Protein AF-A0AAW8QDM2-F1 (afdb_monomer_lite)

Radius of gyration: 16.25 Å; chains: 1; bounding box: 46×28×43 Å

Secondary structure (DSSP, 8-state):
----SS-HHHHHHHHHHHHHHHHHHHHHHHHHHHHTTT--S-S-HHHHHHHHHHHHHHHHHHHHHGGGT-TTGGGGHHHHHHHHHHHHHHHHH-

pLDDT: mean 88.69, std 10.38, range [50.34, 98.25]

Structure (mmCIF, N/CA/C/O backbone):
data_AF-A0AAW8QDM2-F1
#
_entry.id   AF-A0AAW8QDM2-F1
#
loop_
_atom_site.group_PDB
_atom_site.id
_atom_site.type_symbol
_atom_site.label_atom_id
_atom_site.label_alt_id
_atom_site.label_comp_id
_atom_site.label_asym_id
_atom_site.label_entity_id
_atom_site.label_seq_id
_atom_site.pdbx_PDB_ins_code
_atom_site.Cartn_x
_atom_site.Cartn_y
_atom_site.Cartn_z
_atom_site.occupancy
_atom_site.B_iso_or_equiv
_atom_site.auth_seq_id
_atom_site.auth_comp_id
_atom_site.auth_asym_id
_atom_site.auth_atom_id
_atom_site.pdbx_PDB_model_num
ATOM 1 N N . MET A 1 1 ? 31.108 -16.265 -14.778 1.00 50.34 1 MET A N 1
ATOM 2 C CA . MET A 1 1 ? 30.092 -15.288 -14.329 1.00 50.34 1 MET A CA 1
ATOM 3 C C . MET A 1 1 ? 29.281 -16.016 -13.268 1.00 50.34 1 MET A C 1
ATOM 5 O O . MET A 1 1 ? 28.939 -17.157 -13.530 1.00 50.34 1 MET A O 1
ATOM 9 N N . LYS A 1 2 ? 29.141 -15.494 -12.042 1.00 59.25 2 LYS A N 1
ATOM 10 C CA . LYS A 1 2 ? 28.335 -16.184 -11.018 1.00 59.25 2 LYS A CA 1
ATOM 11 C C . LYS A 1 2 ? 26.879 -16.154 -11.480 1.00 59.25 2 LYS A C 1
ATOM 13 O O . LYS A 1 2 ? 26.381 -15.067 -11.757 1.00 59.25 2 LYS A O 1
ATOM 18 N N . ASP A 1 3 ? 26.241 -17.314 -11.560 1.00 70.69 3 ASP A N 1
ATOM 19 C CA . ASP A 1 3 ? 24.803 -17.422 -11.793 1.00 70.69 3 ASP A CA 1
ATOM 20 C C . ASP A 1 3 ? 24.082 -16.939 -10.526 1.00 70.69 3 ASP A C 1
ATOM 22 O O . ASP A 1 3 ? 23.867 -17.689 -9.574 1.00 70.69 3 ASP A O 1
ATOM 26 N N . GLU A 1 4 ? 23.813 -15.636 -10.450 1.00 74.75 4 GLU A N 1
ATOM 27 C CA . GLU A 1 4 ? 22.969 -15.078 -9.396 1.00 74.75 4 GLU A CA 1
ATOM 28 C C . GLU A 1 4 ? 21.515 -15.502 -9.662 1.00 74.75 4 GLU A C 1
ATOM 30 O O . GLU A 1 4 ? 21.001 -15.294 -10.757 1.00 74.75 4 GLU A O 1
ATOM 35 N N . ILE A 1 5 ? 20.846 -16.083 -8.654 1.00 86.25 5 ILE A N 1
ATOM 36 C CA . ILE A 1 5 ? 19.435 -16.527 -8.730 1.00 86.25 5 ILE A CA 1
ATOM 37 C C . ILE A 1 5 ? 18.496 -15.363 -9.089 1.00 86.25 5 ILE A C 1
ATOM 39 O O . ILE A 1 5 ? 17.439 -15.571 -9.676 1.00 86.25 5 ILE A O 1
ATOM 43 N N . MET A 1 6 ? 18.874 -14.140 -8.714 1.00 85.19 6 MET A N 1
ATOM 44 C CA . MET A 1 6 ? 18.090 -12.933 -8.924 1.00 85.19 6 MET A CA 1
ATOM 45 C C . MET A 1 6 ? 19.030 -11.747 -9.142 1.00 85.19 6 MET A C 1
ATOM 47 O O . MET A 1 6 ? 20.009 -11.576 -8.414 1.00 85.19 6 MET A O 1
ATOM 51 N N . SER A 1 7 ? 18.729 -10.913 -10.132 1.00 89.38 7 SER A N 1
ATOM 52 C CA . SER A 1 7 ? 19.501 -9.711 -10.436 1.00 89.38 7 SER A CA 1
ATOM 53 C C . SER A 1 7 ? 19.313 -8.630 -9.367 1.00 89.38 7 SER A C 1
ATOM 55 O O . SER A 1 7 ? 18.279 -8.529 -8.705 1.00 89.38 7 SER A O 1
ATOM 57 N N . LYS A 1 8 ? 20.286 -7.720 -9.245 1.00 87.94 8 LYS A N 1
ATOM 58 C CA . LYS A 1 8 ? 20.197 -6.566 -8.325 1.00 87.94 8 LYS A CA 1
ATOM 59 C C . LYS A 1 8 ? 18.930 -5.721 -8.524 1.00 87.94 8 LYS A C 1
ATOM 61 O O . LYS A 1 8 ? 18.411 -5.158 -7.563 1.00 87.94 8 LYS A O 1
ATOM 66 N N . ALA A 1 9 ? 18.450 -5.610 -9.763 1.00 86.06 9 ALA A N 1
ATOM 67 C CA . ALA A 1 9 ? 17.241 -4.857 -10.085 1.00 86.06 9 ALA A CA 1
ATOM 68 C C . ALA A 1 9 ? 15.983 -5.543 -9.535 1.00 86.06 9 ALA A C 1
ATOM 70 O O . ALA A 1 9 ? 15.135 -4.876 -8.946 1.00 86.06 9 ALA A O 1
ATOM 71 N N . GLU A 1 10 ? 15.896 -6.866 -9.670 1.00 88.50 10 GLU A N 1
ATOM 72 C CA . GLU A 1 10 ? 14.796 -7.668 -9.130 1.00 88.50 10 GLU A CA 1
ATOM 73 C C . GLU A 1 10 ? 14.791 -7.653 -7.599 1.00 88.50 10 GLU A C 1
ATOM 75 O O . GLU A 1 10 ? 13.745 -7.407 -7.003 1.00 88.50 10 GLU A O 1
ATOM 80 N N . VAL A 1 11 ? 15.958 -7.789 -6.954 1.00 91.94 11 VAL A N 1
ATOM 81 C CA . VAL A 1 11 ? 16.079 -7.673 -5.488 1.00 91.94 11 VAL A CA 1
ATOM 82 C C . VAL A 1 11 ? 15.587 -6.304 -5.008 1.00 91.94 11 VAL A C 1
ATOM 84 O O . VAL A 1 11 ? 14.819 -6.211 -4.046 1.00 91.94 11 VAL A O 1
ATOM 87 N N . SER A 1 12 ? 15.986 -5.229 -5.696 1.00 90.81 12 SER A N 1
ATOM 88 C CA . SER A 1 12 ? 15.523 -3.876 -5.376 1.00 90.81 12 SER A CA 1
ATOM 89 C C . SER A 1 12 ? 14.012 -3.737 -5.557 1.00 90.81 12 SER A C 1
ATOM 91 O O . SER A 1 12 ? 13.357 -3.166 -4.689 1.00 90.81 12 SER A O 1
ATOM 93 N N . ALA A 1 13 ? 13.449 -4.252 -6.653 1.00 91.19 13 ALA A N 1
ATOM 94 C CA . ALA A 1 13 ? 12.015 -4.189 -6.913 1.00 91.19 13 ALA A CA 1
ATOM 95 C C . ALA A 1 13 ? 11.217 -4.961 -5.854 1.00 91.19 13 ALA A C 1
ATOM 97 O O . ALA A 1 13 ? 10.243 -4.435 -5.319 1.00 91.19 13 ALA A O 1
ATOM 98 N N . PHE A 1 14 ? 11.665 -6.166 -5.494 1.00 93.94 14 PHE A N 1
ATOM 99 C CA . PHE A 1 14 ? 11.030 -6.990 -4.468 1.00 93.94 14 PHE A CA 1
ATOM 100 C C . PHE A 1 14 ? 11.063 -6.316 -3.094 1.00 93.94 14 PHE A C 1
ATOM 102 O O . PHE A 1 14 ? 10.051 -6.258 -2.397 1.00 93.94 14 PHE A O 1
ATOM 109 N N . THR A 1 15 ? 12.203 -5.722 -2.735 1.00 94.75 15 THR A N 1
ATOM 110 C CA . THR A 1 15 ? 12.343 -4.948 -1.494 1.00 94.75 15 THR A CA 1
ATOM 111 C C . THR A 1 15 ? 11.370 -3.770 -1.467 1.00 94.75 15 THR A C 1
ATOM 113 O O . THR A 1 15 ? 10.699 -3.538 -0.463 1.00 94.75 15 THR A O 1
ATOM 116 N N . SER A 1 16 ? 11.240 -3.045 -2.580 1.00 94.81 16 SER A N 1
ATOM 117 C CA . SER A 1 16 ? 10.292 -1.936 -2.701 1.00 94.81 16 SER A CA 1
ATOM 118 C C . SER A 1 16 ? 8.831 -2.386 -2.595 1.00 94.81 16 SER A C 1
ATOM 120 O O . SER A 1 16 ? 8.065 -1.726 -1.896 1.00 94.81 16 SER A O 1
ATOM 122 N N . ILE A 1 17 ? 8.450 -3.509 -3.217 1.00 96.50 17 ILE A N 1
ATOM 123 C CA . ILE A 1 17 ? 7.108 -4.104 -3.066 1.00 96.50 17 ILE A CA 1
ATOM 124 C C . ILE A 1 17 ? 6.836 -4.412 -1.595 1.00 96.50 17 ILE A C 1
ATOM 126 O O . ILE A 1 17 ? 5.803 -4.012 -1.059 1.00 96.50 17 ILE A O 1
ATOM 130 N N . PHE A 1 18 ? 7.780 -5.077 -0.926 1.00 97.31 18 PHE A N 1
ATOM 131 C CA . PHE A 1 18 ? 7.637 -5.427 0.482 1.00 97.31 18 PHE A CA 1
ATOM 132 C C . PHE A 1 18 ? 7.473 -4.187 1.369 1.00 97.31 18 PHE A C 1
ATOM 134 O O . PHE A 1 18 ? 6.603 -4.166 2.234 1.00 97.31 18 PHE A O 1
ATOM 141 N N . LEU A 1 19 ? 8.250 -3.127 1.123 1.00 97.12 19 LEU A N 1
ATOM 142 C CA . LEU A 1 19 ? 8.130 -1.862 1.854 1.00 97.12 19 LEU A CA 1
ATOM 143 C C . LEU A 1 19 ? 6.764 -1.195 1.660 1.00 97.12 19 LEU A C 1
ATOM 145 O O . LEU A 1 19 ? 6.188 -0.719 2.636 1.00 97.12 19 LEU A O 1
ATOM 149 N N . GLY A 1 20 ? 6.233 -1.173 0.434 1.00 96.69 20 GLY A N 1
ATOM 150 C CA . GLY A 1 20 ? 4.898 -0.630 0.162 1.00 96.69 20 GLY A CA 1
ATOM 151 C C . GLY A 1 20 ? 3.804 -1.416 0.882 1.00 96.69 20 GLY A C 1
ATOM 152 O O . GLY A 1 20 ? 2.950 -0.833 1.552 1.00 96.69 20 GLY A O 1
ATOM 153 N N . LEU A 1 21 ? 3.884 -2.747 0.812 1.00 97.69 21 LEU A N 1
ATOM 154 C CA . LEU A 1 21 ? 2.929 -3.650 1.448 1.00 97.69 21 LEU A CA 1
ATOM 155 C C . LEU A 1 21 ? 2.964 -3.530 2.973 1.00 97.69 21 LEU A C 1
ATOM 157 O O . LEU A 1 21 ? 1.924 -3.337 3.605 1.00 97.69 21 LEU A O 1
ATOM 161 N N . ALA A 1 22 ? 4.153 -3.614 3.572 1.00 97.94 22 ALA A N 1
ATOM 162 C CA . ALA A 1 22 ? 4.325 -3.510 5.015 1.00 97.94 22 ALA A CA 1
ATOM 163 C C . ALA A 1 22 ? 3.926 -2.119 5.522 1.00 97.94 22 ALA A C 1
ATOM 165 O O . ALA A 1 22 ? 3.208 -2.015 6.514 1.00 97.94 22 ALA A O 1
ATOM 166 N N . GLY A 1 23 ? 4.337 -1.059 4.822 1.00 97.62 23 GLY A N 1
ATOM 167 C CA . GLY A 1 23 ? 4.049 0.321 5.205 1.00 97.62 23 GLY A CA 1
ATOM 168 C C . GLY A 1 23 ? 2.553 0.613 5.275 1.00 97.62 23 GLY A C 1
ATOM 169 O O . GLY A 1 23 ? 2.071 1.092 6.303 1.00 97.62 23 GLY A O 1
ATOM 170 N N . TYR A 1 24 ? 1.802 0.271 4.224 1.00 97.62 24 TYR A N 1
ATOM 171 C CA . TYR A 1 24 ? 0.355 0.491 4.221 1.00 97.62 24 TYR A CA 1
ATOM 172 C C . TYR A 1 24 ? -0.369 -0.410 5.227 1.00 97.62 24 TYR A C 1
ATOM 174 O O . TYR A 1 24 ? -1.269 0.045 5.930 1.00 97.62 24 TYR A O 1
ATOM 182 N N . SER A 1 25 ? 0.079 -1.659 5.381 1.00 97.75 25 SER A N 1
ATOM 183 C CA . SER A 1 25 ? -0.509 -2.574 6.364 1.00 97.75 25 SER A CA 1
ATOM 184 C C . SER A 1 25 ? -0.338 -2.064 7.794 1.00 97.75 25 SER A C 1
ATOM 186 O O . SER A 1 25 ? -1.295 -2.065 8.565 1.00 97.75 25 SER A O 1
ATOM 188 N N . ILE A 1 26 ? 0.855 -1.573 8.150 1.00 98.25 26 ILE A N 1
ATOM 189 C CA . ILE A 1 26 ? 1.117 -0.966 9.464 1.00 98.25 26 ILE A CA 1
ATOM 190 C C . ILE A 1 26 ? 0.206 0.244 9.685 1.00 98.25 26 ILE A C 1
ATOM 192 O O . ILE A 1 26 ? -0.375 0.381 10.762 1.00 98.25 26 ILE A O 1
ATOM 196 N N . PHE A 1 27 ? 0.049 1.100 8.672 1.00 97.25 27 PHE A N 1
ATOM 197 C CA . PHE A 1 27 ? -0.847 2.252 8.740 1.00 97.25 27 PHE A CA 1
ATOM 198 C C . PHE A 1 27 ? -2.304 1.835 8.993 1.00 97.25 27 PHE A C 1
ATOM 200 O O . PHE A 1 27 ? -2.940 2.359 9.909 1.00 97.25 27 PHE A O 1
ATOM 207 N N . MET A 1 28 ? -2.815 0.841 8.265 1.00 96.75 28 MET A N 1
ATOM 208 C CA . MET A 1 28 ? -4.180 0.344 8.455 1.00 96.75 28 MET A CA 1
ATOM 209 C C . MET A 1 28 ? -4.388 -0.290 9.829 1.00 96.75 28 MET A C 1
ATOM 211 O O . MET A 1 28 ? -5.359 0.032 10.514 1.00 96.75 28 MET A O 1
ATOM 215 N N . PHE A 1 29 ? -3.455 -1.123 10.296 1.00 96.81 29 PHE A N 1
ATOM 216 C CA . PHE A 1 29 ? -3.535 -1.683 11.647 1.00 96.81 29 PHE A CA 1
ATOM 217 C C . PHE A 1 29 ? -3.460 -0.609 12.731 1.00 96.81 29 PHE A C 1
ATOM 219 O O . PHE A 1 29 ? -4.162 -0.711 13.736 1.00 96.81 29 PHE A O 1
ATOM 226 N N . TYR A 1 30 ? -2.664 0.441 12.528 1.00 96.75 30 TYR A N 1
ATOM 227 C CA . TYR A 1 30 ? -2.642 1.590 13.427 1.00 96.75 30 TYR A CA 1
ATOM 228 C C . TYR A 1 30 ? -4.017 2.268 13.510 1.00 96.75 30 TYR A C 1
ATOM 230 O O . TYR A 1 30 ? -4.507 2.516 14.615 1.00 96.75 30 TYR A O 1
ATOM 238 N N . LEU A 1 31 ? -4.665 2.531 12.369 1.00 95.69 31 LEU A N 1
ATOM 239 C CA . LEU A 1 31 ? -6.003 3.128 12.339 1.00 95.69 31 LEU A CA 1
ATOM 240 C C . LEU A 1 31 ? -7.036 2.234 13.034 1.00 95.69 31 LEU A C 1
ATOM 242 O O . LEU A 1 31 ? -7.816 2.720 13.855 1.00 95.69 31 LEU A O 1
ATOM 246 N N . LEU A 1 32 ? -6.995 0.926 12.779 1.00 94.88 32 LEU A N 1
ATOM 247 C CA . LEU A 1 32 ? -7.882 -0.046 13.4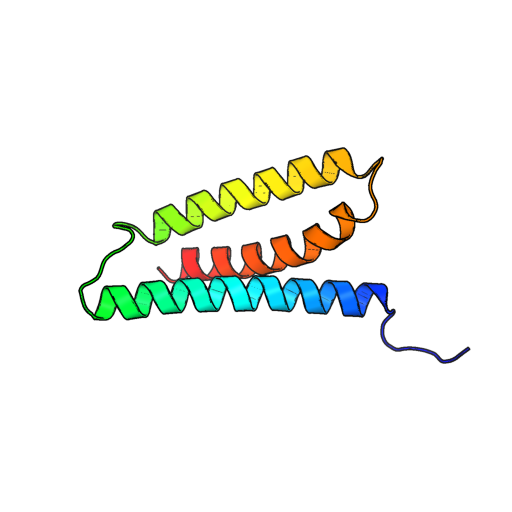18 1.00 94.88 32 LEU A CA 1
ATOM 248 C C . LEU A 1 32 ? -7.674 -0.108 14.936 1.00 94.88 32 LEU A C 1
ATOM 250 O O . LEU A 1 32 ? -8.643 -0.080 15.695 1.00 94.88 32 LEU A O 1
ATOM 254 N N . ALA A 1 33 ? -6.423 -0.103 15.397 1.00 95.81 33 ALA A N 1
ATOM 255 C CA . ALA A 1 33 ? -6.089 -0.096 16.820 1.00 95.81 33 ALA A CA 1
ATOM 256 C C . ALA A 1 33 ? -6.505 1.204 17.533 1.00 95.81 33 ALA A C 1
ATOM 258 O O . ALA A 1 33 ? -6.705 1.221 18.750 1.00 95.81 33 ALA A O 1
ATOM 259 N N . LYS A 1 34 ? -6.607 2.319 16.804 1.00 96.00 34 LYS A N 1
ATOM 260 C CA . LYS A 1 34 ? -7.115 3.591 17.337 1.00 96.00 34 LYS A CA 1
ATOM 261 C C . LYS A 1 34 ? -8.639 3.609 17.373 1.00 96.00 34 LYS A C 1
ATOM 263 O O . LYS A 1 34 ? -9.198 3.969 18.411 1.00 96.00 34 LYS A O 1
ATOM 268 N N . ARG A 1 35 ? -9.294 3.102 16.325 1.00 93.25 35 ARG A N 1
ATOM 269 C CA . ARG A 1 35 ? -10.749 2.900 16.280 1.00 93.25 35 ARG A CA 1
ATOM 270 C C . ARG A 1 35 ? -11.227 1.983 17.408 1.00 93.25 35 ARG A C 1
ATOM 272 O O . ARG A 1 35 ? -12.209 2.305 18.066 1.00 93.25 35 ARG A O 1
ATOM 279 N N . SER A 1 36 ? -10.492 0.913 17.728 1.00 91.62 36 SER A N 1
ATOM 280 C CA . SER A 1 36 ? -10.833 0.023 18.853 1.00 91.62 36 SER A CA 1
ATOM 281 C C . SER A 1 36 ? -10.761 0.705 20.229 1.00 91.62 36 SER A C 1
ATOM 283 O O . SER A 1 36 ? -11.289 0.180 21.204 1.00 91.62 36 SER A O 1
ATOM 285 N N . LYS A 1 37 ? -10.103 1.868 20.324 1.00 94.88 37 LYS A N 1
ATOM 286 C CA . LYS A 1 37 ? -10.030 2.717 21.525 1.00 94.88 37 LYS A CA 1
ATOM 287 C C . LYS A 1 37 ? -11.012 3.896 21.475 1.00 94.88 37 LYS A C 1
ATOM 289 O O . LYS A 1 37 ? -10.915 4.792 22.306 1.00 94.88 37 LYS A O 1
ATOM 294 N N . GLY A 1 38 ? -11.917 3.921 20.494 1.00 93.62 38 GLY A N 1
ATOM 295 C CA . GLY A 1 38 ? -12.892 4.994 20.290 1.00 93.62 38 GLY A CA 1
ATOM 296 C C . GLY A 1 38 ? -12.346 6.237 19.578 1.00 93.62 38 GLY A C 1
ATOM 297 O O . GLY A 1 38 ? -13.055 7.233 19.487 1.00 93.62 38 GLY A O 1
ATOM 298 N N . ILE A 1 39 ? -11.108 6.207 19.067 1.00 93.75 39 ILE A N 1
ATOM 299 C CA . ILE A 1 39 ? -10.514 7.319 18.311 1.00 93.75 39 ILE A CA 1
ATOM 300 C C . ILE A 1 39 ? -10.673 7.036 16.815 1.00 93.75 39 ILE A C 1
ATOM 302 O O . ILE A 1 39 ? -9.929 6.232 16.250 1.00 93.75 39 ILE A O 1
ATOM 306 N N . ASN A 1 40 ? -11.617 7.720 16.170 1.00 92.38 40 ASN A N 1
ATOM 307 C CA . ASN A 1 40 ? -11.861 7.608 14.733 1.00 92.38 40 ASN A CA 1
ATOM 308 C C . ASN A 1 40 ? -11.206 8.773 13.983 1.00 92.38 40 ASN A C 1
ATOM 310 O O . ASN A 1 40 ? -11.666 9.905 14.071 1.00 92.38 40 ASN A O 1
ATOM 314 N N . TYR A 1 41 ? -10.131 8.490 13.243 1.00 89.81 41 TYR A N 1
ATOM 315 C CA . TYR A 1 41 ? -9.532 9.463 12.315 1.00 89.81 41 TYR A CA 1
ATOM 316 C C . TYR A 1 41 ? -10.321 9.585 11.010 1.00 89.81 41 TYR A C 1
ATOM 318 O O . TYR A 1 41 ? -10.340 10.647 10.398 1.00 89.81 41 TYR A O 1
ATOM 326 N N . PHE A 1 42 ? -10.948 8.484 10.599 1.00 90.25 42 PHE A N 1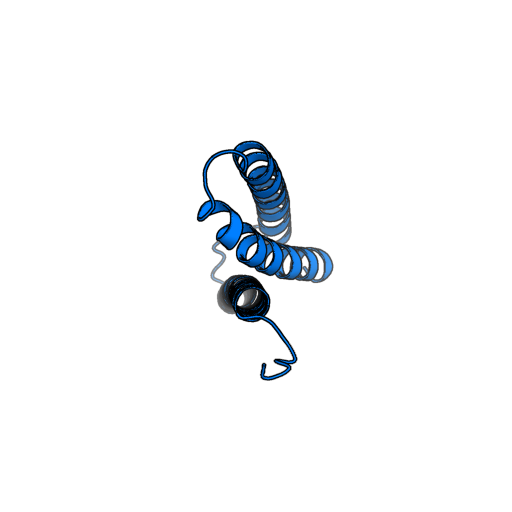
ATOM 327 C CA . PHE A 1 42 ? -11.787 8.391 9.415 1.00 90.25 42 PHE A CA 1
ATOM 328 C C . PHE A 1 42 ? -13.077 7.669 9.796 1.00 90.25 42 PHE A C 1
ATOM 330 O O . PHE A 1 42 ? -13.039 6.628 10.472 1.00 90.25 42 PHE A O 1
ATOM 337 N N . ASP A 1 43 ? -14.204 8.221 9.359 1.00 85.38 43 ASP A N 1
ATOM 338 C CA . ASP A 1 43 ? -15.526 7.643 9.605 1.00 85.38 43 ASP A CA 1
ATOM 339 C C . ASP A 1 43 ? -15.695 6.327 8.843 1.00 85.38 43 ASP A C 1
ATOM 341 O O . ASP A 1 43 ? -16.174 5.338 9.400 1.00 85.38 43 ASP A O 1
ATOM 345 N N . ASP A 1 44 ? -15.180 6.269 7.615 1.00 88.81 44 ASP A N 1
ATOM 346 C CA . ASP A 1 44 ? -15.202 5.078 6.776 1.00 88.81 44 ASP A CA 1
ATOM 347 C C . ASP A 1 44 ? -13.801 4.730 6.254 1.00 88.81 44 ASP A C 1
ATOM 349 O O . ASP A 1 44 ? -13.211 5.428 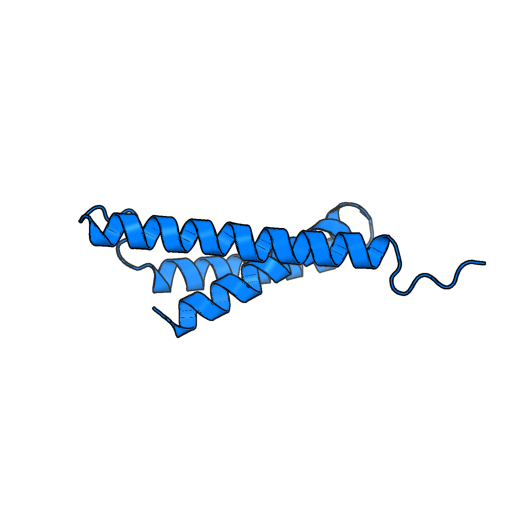5.427 1.00 88.81 44 ASP A O 1
ATOM 353 N N . LEU A 1 45 ? -13.260 3.626 6.772 1.00 90.94 45 LEU A N 1
ATOM 354 C CA . LEU A 1 45 ? -11.969 3.085 6.351 1.00 90.94 45 LEU A CA 1
ATOM 355 C C . LEU A 1 45 ? -12.060 2.379 4.992 1.00 90.94 45 LEU A C 1
ATOM 357 O O . LEU A 1 45 ? -11.054 2.323 4.290 1.00 90.94 45 LEU A O 1
ATOM 361 N N . SER A 1 46 ? -13.235 1.865 4.617 1.00 88.75 46 SER A N 1
ATOM 362 C CA . SER A 1 46 ? -13.454 1.224 3.320 1.00 88.75 46 SER A CA 1
ATOM 363 C C . SER A 1 46 ? -13.385 2.272 2.208 1.00 88.75 46 SER A C 1
ATOM 365 O O . SER A 1 46 ? -12.523 2.188 1.334 1.00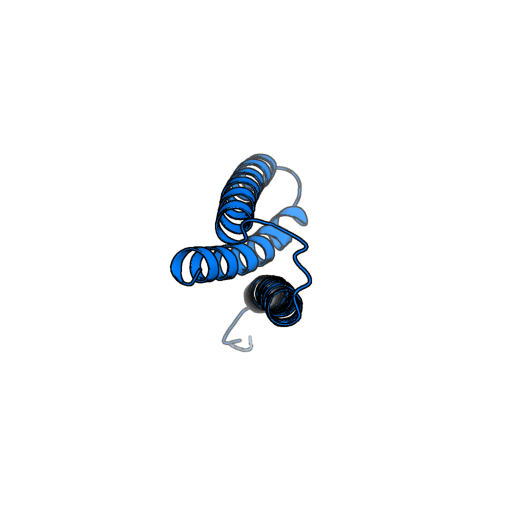 88.75 46 SER A O 1
ATOM 367 N N . SER A 1 47 ? -14.134 3.372 2.353 1.00 90.75 47 SER A N 1
ATOM 368 C CA . SER A 1 47 ? -14.049 4.528 1.446 1.00 90.75 47 SER A CA 1
ATOM 369 C C . SER A 1 47 ? -12.645 5.147 1.376 1.00 90.75 47 SER A C 1
ATOM 371 O O . SER A 1 47 ? -12.192 5.555 0.303 1.00 90.75 47 SER A O 1
ATOM 373 N N . LEU A 1 48 ? -11.897 5.193 2.488 1.00 93.44 48 LEU A N 1
ATOM 374 C CA . LEU A 1 48 ? -10.489 5.609 2.450 1.00 93.44 48 LEU A CA 1
ATOM 375 C C . LEU A 1 48 ? -9.668 4.696 1.528 1.00 93.44 48 LEU A C 1
ATOM 377 O O . LEU A 1 48 ? -8.933 5.197 0.677 1.00 93.44 48 LEU A O 1
ATOM 381 N N . ASN A 1 49 ? -9.797 3.376 1.679 1.00 94.44 49 ASN A N 1
ATOM 382 C CA . ASN A 1 49 ? -9.066 2.420 0.852 1.00 94.44 49 ASN A CA 1
ATOM 383 C C . ASN A 1 49 ? -9.467 2.505 -0.625 1.00 94.44 49 ASN A C 1
ATOM 385 O O . ASN A 1 49 ? -8.581 2.473 -1.476 1.00 94.44 49 ASN A O 1
ATOM 389 N N . ASP A 1 50 ? -10.751 2.684 -0.941 1.00 94.31 50 ASP A N 1
ATOM 390 C CA . ASP A 1 50 ? -11.216 2.884 -2.319 1.00 94.31 50 ASP A CA 1
ATOM 391 C C . ASP A 1 50 ? -10.586 4.132 -2.949 1.00 94.31 50 ASP A C 1
ATOM 393 O O . ASP A 1 50 ? -10.060 4.093 -4.063 1.00 94.31 50 ASP A O 1
ATOM 397 N N . ASN A 1 51 ? -10.559 5.249 -2.220 1.00 95.12 51 ASN A N 1
ATOM 398 C CA . ASN A 1 51 ? -9.924 6.476 -2.698 1.00 95.12 51 ASN A CA 1
ATOM 399 C C . ASN A 1 51 ? -8.414 6.296 -2.917 1.00 95.12 51 ASN A C 1
ATOM 401 O O . ASN A 1 51 ? -7.865 6.769 -3.916 1.00 95.12 51 ASN A O 1
ATOM 405 N N . VAL A 1 52 ? -7.737 5.584 -2.011 1.00 94.94 52 VAL A N 1
ATOM 406 C CA . VAL A 1 52 ? -6.315 5.251 -2.158 1.00 94.94 52 VAL A CA 1
ATOM 407 C C . VAL A 1 52 ? -6.089 4.330 -3.363 1.00 94.94 52 VAL A C 1
ATOM 409 O O . VAL A 1 52 ? -5.142 4.556 -4.116 1.00 94.94 52 VAL A O 1
ATOM 412 N N . LEU A 1 53 ? -6.965 3.348 -3.604 1.00 95.38 53 LEU A N 1
ATOM 413 C CA . LEU A 1 53 ? -6.929 2.477 -4.782 1.00 95.38 53 LEU A CA 1
ATOM 414 C C . LEU A 1 53 ? -6.980 3.303 -6.071 1.00 95.38 53 LEU A C 1
ATOM 416 O O . LEU A 1 53 ? -6.097 3.172 -6.923 1.00 95.38 53 LEU A O 1
ATOM 420 N N . TYR A 1 54 ? -7.969 4.194 -6.200 1.00 94.62 54 TYR A N 1
ATOM 421 C CA . TYR A 1 54 ? -8.090 5.063 -7.372 1.00 94.62 54 TYR A CA 1
ATOM 422 C C . TYR A 1 54 ? -6.864 5.961 -7.550 1.00 94.62 54 TYR A C 1
ATOM 424 O O . TYR A 1 54 ? -6.349 6.082 -8.666 1.00 94.62 54 TYR A O 1
ATOM 432 N N . LEU A 1 55 ? -6.354 6.544 -6.461 1.00 94.75 55 LEU A N 1
ATOM 433 C CA . LEU A 1 55 ? -5.156 7.379 -6.495 1.00 94.75 55 LEU A CA 1
ATOM 434 C C . LEU A 1 55 ? -3.928 6.593 -6.969 1.00 94.75 55 LEU A C 1
ATOM 436 O O . LEU A 1 55 ? -3.188 7.077 -7.822 1.00 94.75 55 LEU A O 1
ATOM 440 N N . ILE A 1 56 ? -3.704 5.381 -6.458 1.00 94.31 56 ILE A N 1
ATOM 441 C CA . ILE A 1 56 ? -2.556 4.556 -6.854 1.00 94.31 56 ILE A CA 1
ATOM 442 C C . ILE A 1 56 ? -2.669 4.138 -8.317 1.00 94.31 56 ILE A C 1
ATOM 444 O O . ILE A 1 56 ? -1.688 4.254 -9.051 1.00 94.31 56 ILE A O 1
ATOM 448 N N . CYS A 1 57 ? -3.850 3.717 -8.772 1.00 91.81 57 CYS A N 1
ATOM 449 C CA . CYS A 1 57 ? -4.091 3.401 -10.180 1.00 91.81 57 CYS A CA 1
ATOM 450 C C . CYS A 1 57 ? -3.788 4.605 -11.083 1.00 91.81 57 CYS A C 1
ATOM 452 O O . CYS A 1 57 ? -3.100 4.470 -12.098 1.00 91.81 57 CYS A O 1
ATOM 454 N N . PHE A 1 58 ? -4.235 5.798 -10.683 1.00 91.88 58 PHE A N 1
ATOM 455 C CA . PHE A 1 58 ? -3.945 7.043 -11.387 1.00 91.88 58 PHE A CA 1
ATOM 456 C C . PHE A 1 58 ? -2.445 7.367 -11.409 1.00 91.88 58 PHE A C 1
ATOM 458 O O . PHE A 1 58 ? -1.899 7.697 -12.464 1.00 91.88 58 PHE A O 1
ATOM 465 N N . LEU A 1 59 ? -1.756 7.220 -10.275 1.00 89.75 59 LEU A N 1
ATOM 466 C CA . LEU A 1 59 ? -0.315 7.444 -10.173 1.00 89.75 59 LEU A CA 1
ATOM 467 C C . LEU A 1 59 ? 0.468 6.459 -11.035 1.00 89.75 59 LEU A C 1
ATOM 469 O O . LEU A 1 59 ? 1.351 6.893 -11.764 1.00 89.75 59 LEU A O 1
ATOM 473 N N . ILE A 1 60 ? 0.131 5.166 -11.017 1.00 87.75 60 ILE A N 1
ATOM 474 C CA . ILE A 1 60 ? 0.766 4.158 -11.875 1.00 87.75 60 ILE A CA 1
ATOM 475 C C . ILE A 1 60 ? 0.561 4.518 -13.349 1.00 87.75 60 ILE A C 1
ATOM 477 O O . ILE A 1 60 ? 1.520 4.462 -14.120 1.00 87.75 60 ILE A O 1
ATOM 481 N N . PHE A 1 61 ? -0.646 4.930 -13.747 1.00 86.75 61 PHE A N 1
ATOM 482 C CA . PHE A 1 61 ? -0.946 5.323 -15.126 1.00 86.75 61 PHE A CA 1
ATOM 483 C C . PHE A 1 61 ? -0.131 6.541 -15.579 1.00 86.75 61 PHE A C 1
ATOM 485 O O . PHE A 1 61 ? 0.506 6.512 -16.635 1.00 86.75 61 PHE A O 1
ATOM 492 N N . ILE A 1 62 ? -0.104 7.598 -14.762 1.00 85.62 62 ILE A N 1
ATOM 493 C CA . ILE A 1 62 ? 0.705 8.796 -15.006 1.00 85.62 62 ILE A CA 1
ATOM 494 C C . ILE A 1 62 ? 2.173 8.419 -15.103 1.00 85.62 62 ILE A C 1
ATOM 496 O O . ILE A 1 62 ? 2.808 8.679 -16.123 1.00 85.62 62 ILE A O 1
ATOM 500 N N . VAL A 1 63 ? 2.695 7.767 -14.066 1.00 81.38 63 VAL A N 1
ATOM 501 C CA . VAL A 1 63 ? 4.098 7.379 -13.961 1.00 81.38 63 VAL A CA 1
ATOM 502 C C . VAL A 1 63 ? 4.492 6.595 -15.204 1.00 81.38 63 VAL A C 1
ATOM 504 O O . VAL A 1 63 ? 5.444 7.014 -15.851 1.00 81.38 63 VAL A O 1
ATOM 507 N N . SER A 1 64 ? 3.692 5.596 -15.612 1.00 75.31 64 SER A N 1
ATOM 508 C CA . SER A 1 64 ? 3.858 4.787 -16.836 1.00 75.31 64 SER A CA 1
ATOM 509 C C . SER A 1 64 ? 3.976 5.623 -18.115 1.00 75.31 64 SER A C 1
ATOM 511 O O . SER A 1 64 ? 4.808 5.334 -18.975 1.00 75.31 64 SER A O 1
ATOM 513 N N . LYS A 1 65 ? 3.199 6.703 -18.235 1.00 77.25 65 LYS A N 1
ATOM 514 C CA . LYS A 1 65 ? 3.239 7.613 -19.389 1.00 77.25 65 LYS A CA 1
ATOM 515 C C . LYS A 1 65 ? 4.509 8.476 -19.424 1.00 77.25 65 LYS A C 1
ATOM 517 O O . LYS A 1 65 ? 5.007 8.776 -20.507 1.00 77.25 65 LYS A O 1
ATOM 522 N N . PHE A 1 66 ? 5.057 8.833 -18.262 1.00 70.62 66 PHE A N 1
ATOM 523 C CA . PHE A 1 66 ? 6.263 9.661 -18.127 1.00 70.62 66 PHE A CA 1
ATOM 524 C C . PHE A 1 66 ? 7.588 8.858 -18.164 1.00 70.62 66 PHE A C 1
ATOM 526 O O . PHE A 1 66 ? 8.667 9.448 -18.096 1.00 70.62 66 PHE A O 1
ATOM 533 N N . PHE A 1 67 ? 7.556 7.525 -18.341 1.00 64.62 67 PHE A N 1
ATOM 534 C CA . PHE A 1 67 ? 8.762 6.664 -18.345 1.00 64.62 67 PHE A CA 1
ATOM 535 C C . PHE A 1 67 ? 9.783 6.961 -19.427 1.00 64.62 67 PHE A C 1
ATOM 537 O O . PHE A 1 67 ? 10.938 6.557 -19.282 1.00 64.62 67 PHE A O 1
ATOM 544 N N . LYS A 1 68 ? 9.383 7.631 -20.510 1.00 57.88 68 LYS A N 1
ATOM 545 C CA . LYS A 1 68 ? 10.299 7.890 -21.622 1.00 57.88 68 LYS A CA 1
ATOM 546 C C . LYS A 1 68 ? 11.520 8.717 -21.211 1.00 57.88 68 LYS A C 1
ATOM 548 O O . LYS A 1 68 ? 12.521 8.652 -21.913 1.00 57.88 68 LYS A O 1
ATOM 553 N N . GLU A 1 69 ? 11.479 9.413 -20.072 1.00 60.12 69 GLU A N 1
ATOM 554 C CA . GLU A 1 69 ? 12.522 10.381 -19.722 1.00 60.12 69 GLU A CA 1
ATOM 555 C C . GLU A 1 69 ? 13.234 10.126 -18.383 1.00 60.12 69 GLU A C 1
ATOM 557 O O . GLU A 1 69 ? 14.330 10.651 -18.193 1.00 60.12 69 GLU A O 1
ATOM 562 N N . ASN A 1 70 ? 12.705 9.307 -17.453 1.00 68.31 70 ASN A N 1
ATOM 563 C CA . ASN A 1 70 ? 13.276 9.256 -16.095 1.00 68.31 70 ASN A CA 1
ATOM 564 C C . ASN A 1 70 ? 13.303 7.866 -15.420 1.00 68.31 70 ASN A C 1
ATOM 566 O O . ASN A 1 70 ? 12.329 7.398 -14.826 1.00 68.31 70 ASN A O 1
ATOM 570 N N . LYS A 1 71 ? 14.486 7.230 -15.422 1.00 70.25 71 LYS A N 1
ATOM 571 C CA . LYS A 1 71 ? 14.746 5.899 -14.828 1.00 70.25 71 LYS A CA 1
ATOM 572 C C . LYS A 1 71 ? 14.538 5.825 -13.309 1.00 70.25 71 LYS A C 1
ATOM 574 O O . LYS A 1 71 ? 14.423 4.727 -12.773 1.00 70.25 71 LYS A O 1
ATOM 579 N N . ASN A 1 72 ? 14.510 6.952 -12.598 1.00 69.81 72 ASN A N 1
ATOM 580 C CA . ASN A 1 72 ? 14.276 6.943 -11.150 1.00 69.81 72 ASN A CA 1
ATOM 581 C C . ASN A 1 72 ? 12.798 6.749 -10.800 1.00 69.81 72 ASN A C 1
ATOM 583 O O . ASN A 1 72 ? 12.496 6.073 -9.821 1.00 69.81 72 ASN A O 1
ATOM 587 N N . ILE A 1 73 ? 11.886 7.252 -11.634 1.00 71.69 73 ILE A N 1
ATOM 588 C CA . ILE A 1 73 ? 10.438 7.089 -11.439 1.00 71.6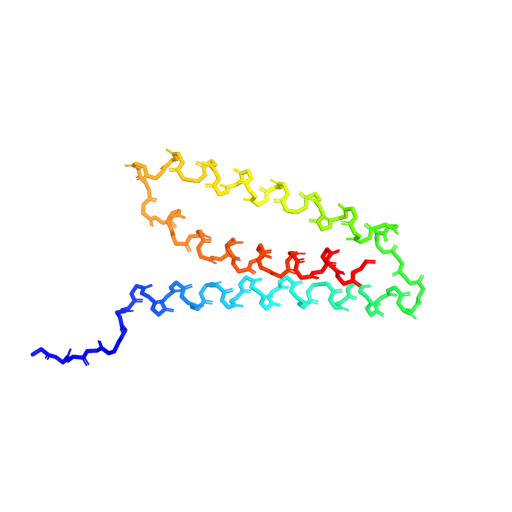9 73 ILE A CA 1
ATOM 589 C C . ILE A 1 73 ? 10.045 5.612 -11.629 1.00 71.69 73 ILE A C 1
ATOM 591 O O . ILE A 1 73 ? 9.190 5.089 -10.916 1.00 71.69 73 ILE A O 1
ATOM 595 N N . ALA A 1 74 ? 10.775 4.893 -12.489 1.00 72.31 74 ALA A N 1
ATOM 596 C CA . ALA A 1 74 ? 10.642 3.450 -12.668 1.00 72.31 74 ALA A CA 1
ATOM 597 C C . ALA A 1 74 ? 10.767 2.635 -11.383 1.00 72.31 74 ALA A C 1
ATOM 599 O O . ALA A 1 74 ? 10.070 1.639 -11.202 1.00 72.31 74 ALA A O 1
ATOM 600 N N . LYS A 1 75 ? 11.630 3.084 -10.471 1.00 79.31 75 LYS A N 1
ATOM 601 C CA . LYS A 1 75 ? 11.875 2.412 -9.194 1.00 79.31 75 LYS A CA 1
ATOM 602 C C . LYS A 1 75 ? 10.736 2.618 -8.195 1.00 79.31 75 LYS A C 1
ATOM 604 O O . LYS A 1 75 ? 10.701 1.931 -7.181 1.00 79.31 75 LYS A O 1
ATOM 609 N N . PHE A 1 76 ? 9.813 3.538 -8.475 1.00 84.62 76 PHE A N 1
ATOM 610 C CA . PHE A 1 76 ? 8.682 3.842 -7.605 1.00 84.62 76 PHE A CA 1
ATOM 611 C C . PHE A 1 76 ? 7.459 2.955 -7.881 1.00 84.62 76 PHE A C 1
ATOM 613 O O . PHE A 1 76 ? 6.676 2.709 -6.967 1.00 84.62 76 PHE A O 1
ATOM 620 N N . ILE A 1 77 ? 7.320 2.404 -9.097 1.00 89.25 77 ILE A N 1
ATOM 621 C CA . ILE A 1 77 ? 6.223 1.475 -9.424 1.00 89.25 77 ILE A CA 1
ATOM 622 C C . ILE A 1 77 ? 6.176 0.278 -8.468 1.00 89.25 77 ILE A C 1
ATOM 624 O O . ILE A 1 77 ? 5.105 0.037 -7.922 1.00 89.25 77 ILE A O 1
ATOM 628 N N . PRO A 1 78 ? 7.276 -0.459 -8.210 1.00 93.12 78 PRO A N 1
ATOM 629 C CA . PRO A 1 78 ? 7.215 -1.628 -7.336 1.00 93.12 78 PRO A CA 1
ATOM 630 C C . PRO A 1 78 ? 6.705 -1.282 -5.929 1.00 93.12 78 PRO A C 1
ATOM 632 O O . PRO A 1 78 ? 5.924 -2.033 -5.354 1.00 93.12 78 PRO A O 1
ATOM 635 N N . PHE A 1 79 ? 7.071 -0.110 -5.401 1.00 93.94 79 PHE A N 1
ATOM 636 C CA . PHE A 1 79 ? 6.547 0.385 -4.127 1.00 93.94 79 PHE A CA 1
ATOM 637 C C . PHE A 1 79 ? 5.035 0.646 -4.180 1.00 93.94 79 PHE A C 1
ATOM 639 O O . PHE A 1 79 ? 4.302 0.162 -3.318 1.00 93.94 79 PHE A O 1
ATOM 646 N N . LEU A 1 80 ? 4.555 1.343 -5.217 1.00 94.38 80 LEU A N 1
ATOM 647 C CA . LEU A 1 80 ? 3.121 1.573 -5.432 1.00 94.38 80 LEU A CA 1
ATOM 648 C C . LEU A 1 80 ? 2.341 0.262 -5.580 1.00 94.38 80 LEU A C 1
ATOM 650 O O . LEU A 1 80 ? 1.259 0.136 -5.014 1.00 94.38 80 LEU A O 1
ATOM 654 N N . THR A 1 81 ? 2.903 -0.731 -6.272 1.00 94.25 81 THR A N 1
ATOM 655 C CA . THR A 1 81 ? 2.320 -2.074 -6.383 1.00 94.25 81 T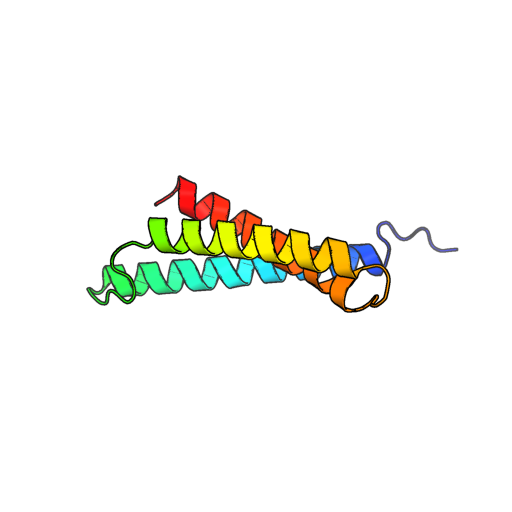HR A CA 1
ATOM 656 C C . THR A 1 81 ? 2.200 -2.746 -5.015 1.00 94.25 81 THR A C 1
ATOM 658 O O . THR A 1 81 ? 1.178 -3.358 -4.721 1.00 94.25 81 THR A O 1
ATOM 661 N N . GLY A 1 82 ? 3.207 -2.605 -4.149 1.00 96.06 82 GLY A N 1
ATOM 662 C CA . GLY A 1 82 ? 3.141 -3.094 -2.772 1.00 96.06 82 GLY A CA 1
ATOM 663 C C . GLY A 1 82 ? 1.986 -2.483 -1.978 1.00 96.06 82 GLY A C 1
ATOM 664 O O . GLY A 1 82 ? 1.233 -3.209 -1.328 1.00 96.06 82 GLY A O 1
ATOM 665 N N . ILE A 1 83 ? 1.807 -1.161 -2.073 1.00 97.06 83 ILE A N 1
ATOM 666 C CA . ILE A 1 83 ? 0.677 -0.471 -1.433 1.00 97.06 83 ILE A CA 1
ATOM 667 C C . ILE A 1 83 ? -0.647 -0.973 -2.017 1.00 97.06 83 ILE A C 1
ATOM 669 O O . ILE A 1 83 ? -1.549 -1.310 -1.257 1.00 97.06 83 ILE A O 1
ATOM 673 N N . LEU A 1 84 ? -0.749 -1.078 -3.345 1.00 96.06 84 LEU A N 1
ATOM 674 C CA . LEU A 1 84 ? -1.950 -1.540 -4.041 1.00 96.06 84 LEU A CA 1
ATOM 675 C C . LEU A 1 84 ? -2.419 -2.908 -3.531 1.00 96.06 84 LEU A C 1
ATOM 677 O O . LEU A 1 84 ? -3.597 -3.078 -3.232 1.00 96.06 84 LEU A O 1
ATOM 681 N N . LEU A 1 85 ? -1.496 -3.862 -3.373 1.00 95.69 85 LEU A N 1
ATOM 682 C CA . LEU A 1 85 ? -1.805 -5.191 -2.837 1.00 95.69 85 LEU A CA 1
ATOM 683 C C . LEU A 1 85 ? -2.384 -5.121 -1.418 1.00 95.69 85 LEU A C 1
ATOM 685 O O . LEU A 1 85 ? -3.355 -5.810 -1.112 1.00 95.69 85 LEU A O 1
ATOM 689 N N . SER A 1 86 ? -1.806 -4.278 -0.561 1.00 96.62 86 SER A N 1
ATOM 690 C CA . SER A 1 86 ? -2.302 -4.083 0.804 1.00 96.62 86 SER A CA 1
ATOM 691 C C . SER A 1 86 ? -3.682 -3.416 0.810 1.00 96.62 86 SER A C 1
ATOM 693 O O . SER A 1 86 ? -4.591 -3.894 1.483 1.00 96.62 86 SER A O 1
ATOM 695 N N . VAL A 1 87 ? -3.882 -2.372 0.001 1.00 96.31 87 VAL A N 1
ATOM 696 C CA . VAL A 1 87 ? -5.173 -1.683 -0.157 1.00 96.31 87 VAL A CA 1
ATOM 697 C C . VAL A 1 87 ? -6.266 -2.660 -0.580 1.00 96.31 87 VAL A C 1
ATOM 699 O O . VAL A 1 87 ? -7.303 -2.721 0.069 1.00 96.31 87 VAL A O 1
ATOM 702 N N . MET A 1 88 ? -6.022 -3.474 -1.613 1.00 93.94 88 MET A N 1
ATOM 703 C CA . MET A 1 88 ? -6.996 -4.462 -2.090 1.00 93.94 88 MET A CA 1
ATOM 704 C C . MET A 1 88 ? -7.374 -5.473 -1.003 1.00 93.94 88 MET A C 1
ATOM 706 O O . MET A 1 88 ? -8.544 -5.817 -0.874 1.00 93.94 88 MET A O 1
ATOM 710 N N . PHE A 1 89 ? -6.410 -5.918 -0.191 1.00 94.56 89 PHE A N 1
ATOM 711 C CA . PHE A 1 89 ? -6.696 -6.776 0.958 1.00 94.56 89 PHE A CA 1
ATOM 712 C C . PHE A 1 89 ? -7.629 -6.086 1.965 1.00 94.56 89 PHE A C 1
ATOM 714 O O . PHE A 1 89 ? -8.627 -6.677 2.372 1.00 94.56 89 PHE A O 1
ATOM 721 N N . PHE A 1 90 ? -7.351 -4.834 2.341 1.00 94.25 90 PHE A N 1
ATOM 722 C CA . PHE A 1 90 ? -8.177 -4.115 3.315 1.00 94.25 90 PHE A CA 1
ATOM 723 C C . PHE A 1 90 ? -9.551 -3.699 2.779 1.00 94.25 90 PHE A C 1
ATOM 725 O O . PHE A 1 90 ? -10.469 -3.604 3.582 1.00 94.25 90 PHE A O 1
ATOM 732 N N . ILE A 1 91 ? -9.724 -3.509 1.466 1.00 92.19 91 ILE A N 1
ATOM 733 C CA . ILE A 1 91 ? -11.054 -3.332 0.847 1.00 92.19 91 ILE A CA 1
ATOM 734 C C . ILE A 1 91 ? -11.908 -4.591 1.024 1.00 92.19 91 ILE A C 1
ATOM 736 O O . ILE A 1 91 ? -13.101 -4.499 1.269 1.00 92.19 91 ILE A O 1
ATOM 740 N N . VAL A 1 92 ? -11.311 -5.779 0.898 1.00 90.62 92 VAL A N 1
ATOM 741 C CA . VAL A 1 92 ? -12.047 -7.047 1.037 1.00 90.62 92 VAL A CA 1
ATOM 742 C C . VAL A 1 92 ? -12.378 -7.361 2.499 1.00 90.62 92 VAL A C 1
ATOM 744 O O . VAL A 1 92 ? -13.383 -8.010 2.777 1.00 90.62 92 VAL A O 1
ATOM 747 N N . VAL A 1 93 ? -11.511 -6.958 3.429 1.00 89.94 93 VAL A N 1
ATOM 748 C CA . VAL A 1 93 ? -11.612 -7.329 4.850 1.00 89.94 93 VAL A CA 1
ATOM 749 C C . VAL A 1 93 ? -12.472 -6.365 5.677 1.00 89.94 93 VAL A C 1
ATOM 751 O O . VAL A 1 93 ? -12.986 -6.786 6.715 1.00 89.94 93 VAL A O 1
ATOM 754 N N . LEU A 1 94 ? -12.602 -5.097 5.269 1.00 86.06 94 LEU A N 1
ATOM 755 C CA . LEU A 1 94 ? -13.339 -4.049 5.994 1.00 86.06 94 LEU A CA 1
ATOM 756 C C . LEU A 1 94 ? -14.731 -3.814 5.416 1.00 86.06 94 LEU A C 1
ATOM 758 O O . LEU A 1 94 ? -15.658 -3.690 6.248 1.00 86.06 94 LEU A O 1
#

Sequence (94 aa):
MKDEIMSKAEVSAFTSIFLGLAGYSIFMFYLLAKRSKGINYFDDLSSLNDNVLYLICFLIFIVSKFFKENKNIAKFIPFLTGILLSVMFFIVVL

Foldseek 3Di:
DDPDPDDPLRVLLVVLLQCLQVVLLVVVVVQVVCVVVVHHPDPDPLVVLVVLLVVLVVLLVVLVVVVVPDPVSVSNNSNSNSNNVNSVVVNVVD